Protein AF-A0A2G2X9V8-F1 (afdb_monomer)

Organism: Capsicum baccatum (NCBI:txid33114)

Radius of gyration: 26.03 Å; Cα contacts (8 Å, |Δi|>4): 36; chains: 1; bounding box: 49×31×92 Å

Sequence (101 aa):
MSTDHSSASYIHLVQHLIEKCLIFQMTKEECMEALSKHANIKPIITSTVWRELEKENKEFFESYKESQNKDRMTEEETSAMIQKMILSSSDEPGSSKESDK

Mean predicted aligned error: 12.55 Å

Structure (mmCIF, N/CA/C/O backbone):
data_AF-A0A2G2X9V8-F1
#
_entry.id   AF-A0A2G2X9V8-F1
#
loop_
_atom_site.group_PDB
_atom_site.id
_atom_site.type_symbol
_atom_site.label_atom_id
_atom_site.label_alt_id
_atom_site.label_comp_id
_atom_site.label_asym_id
_atom_site.label_entity_id
_atom_site.label_seq_id
_atom_site.pdbx_PDB_ins_code
_atom_site.Cartn_x
_atom_site.Cartn_y
_atom_site.Cartn_z
_atom_site.occupancy
_atom_site.B_iso_or_equiv
_atom_site.auth_seq_id
_atom_site.auth_comp_id
_atom_site.auth_asym_id
_atom_site.auth_atom_id
_atom_site.pdbx_PDB_model_num
ATOM 1 N N . MET A 1 1 ? 17.706 -20.927 -20.030 1.00 39.19 1 MET A N 1
ATOM 2 C CA . MET A 1 1 ? 16.417 -20.231 -20.196 1.00 39.19 1 MET A CA 1
ATOM 3 C C . MET A 1 1 ? 16.584 -18.868 -19.567 1.00 39.19 1 MET A C 1
ATOM 5 O O . MET A 1 1 ? 16.749 -18.798 -18.357 1.00 39.19 1 MET A O 1
ATOM 9 N N . SER A 1 2 ? 16.701 -17.826 -20.385 1.00 48.41 2 SER A N 1
ATOM 10 C CA . SER A 1 2 ? 16.848 -16.459 -19.894 1.00 48.41 2 SER A CA 1
ATOM 11 C C . SER A 1 2 ? 15.500 -16.034 -19.334 1.00 48.41 2 SER A C 1
ATOM 13 O O . SER A 1 2 ? 14.539 -15.884 -20.081 1.00 48.41 2 SER A O 1
ATOM 15 N N . THR A 1 3 ? 15.393 -15.937 -18.013 1.00 56.44 3 THR A N 1
ATOM 16 C CA . THR A 1 3 ? 14.278 -15.246 -17.374 1.00 56.44 3 THR A CA 1
ATOM 17 C C . THR A 1 3 ? 14.415 -13.776 -17.737 1.00 56.44 3 THR A C 1
ATOM 19 O O . THR A 1 3 ? 15.149 -13.042 -17.075 1.00 56.44 3 THR A O 1
ATOM 22 N N . ASP A 1 4 ? 13.771 -13.366 -18.828 1.00 56.38 4 ASP A N 1
ATOM 23 C CA . ASP A 1 4 ? 13.500 -11.963 -19.100 1.00 56.38 4 ASP A CA 1
ATOM 24 C C . ASP A 1 4 ? 12.741 -11.422 -17.890 1.00 56.38 4 ASP A C 1
ATOM 26 O O . ASP A 1 4 ? 11.547 -11.667 -17.707 1.00 56.38 4 ASP A O 1
ATOM 30 N N . HIS A 1 5 ? 13.464 -10.731 -17.012 1.00 60.41 5 HIS A N 1
ATOM 31 C CA . HIS A 1 5 ? 12.891 -9.976 -15.910 1.00 60.41 5 HIS A CA 1
ATOM 32 C C . HIS A 1 5 ? 12.233 -8.731 -16.514 1.00 60.41 5 HIS A C 1
ATOM 34 O O . HIS A 1 5 ? 12.719 -7.609 -16.391 1.00 60.41 5 HIS A O 1
ATOM 40 N N . SER A 1 6 ? 11.141 -8.952 -17.248 1.00 81.00 6 SER A N 1
ATOM 41 C CA . SER A 1 6 ? 10.335 -7.881 -17.808 1.00 81.00 6 SER A CA 1
ATOM 42 C C . SER A 1 6 ? 9.803 -7.017 -16.669 1.00 81.00 6 SER A C 1
ATOM 44 O O . SER A 1 6 ? 9.497 -7.505 -15.574 1.00 81.00 6 SER A O 1
ATOM 46 N N . SER A 1 7 ? 9.662 -5.722 -16.933 1.00 84.00 7 SER A N 1
ATOM 47 C CA . SER A 1 7 ? 9.047 -4.771 -16.007 1.00 84.00 7 SER A CA 1
ATOM 48 C C . SER A 1 7 ? 7.677 -5.255 -15.521 1.00 84.00 7 SER A C 1
ATOM 50 O O . SER A 1 7 ? 7.359 -5.090 -14.345 1.00 84.00 7 SER A O 1
ATOM 52 N N . ALA A 1 8 ? 6.913 -5.943 -16.375 1.00 88.44 8 ALA A N 1
ATOM 53 C CA . ALA A 1 8 ? 5.632 -6.550 -16.017 1.00 88.44 8 ALA A CA 1
ATOM 54 C C . ALA A 1 8 ? 5.761 -7.620 -14.915 1.00 88.44 8 ALA A C 1
ATOM 56 O O . ALA A 1 8 ? 4.996 -7.612 -13.954 1.00 88.44 8 ALA A O 1
ATOM 57 N N . SER A 1 9 ? 6.762 -8.503 -15.001 1.00 92.00 9 SER A N 1
ATOM 58 C CA . SER A 1 9 ? 6.995 -9.547 -13.993 1.00 92.00 9 SER A CA 1
ATOM 59 C C . SER A 1 9 ? 7.353 -8.955 -12.631 1.00 92.00 9 SER A C 1
ATOM 61 O O . SER A 1 9 ? 6.898 -9.451 -11.602 1.00 92.00 9 SER A O 1
ATOM 63 N N . TYR A 1 10 ? 8.139 -7.873 -12.615 1.00 93.69 10 TYR A N 1
ATOM 64 C CA . TYR A 1 10 ? 8.468 -7.167 -11.378 1.00 93.69 10 TYR A CA 1
ATOM 65 C C . TYR A 1 10 ? 7.239 -6.482 -10.767 1.00 93.69 10 TYR A C 1
ATOM 67 O O . TYR A 1 10 ? 7.020 -6.588 -9.563 1.00 93.69 10 TYR A O 1
ATOM 75 N N . ILE A 1 11 ? 6.397 -5.840 -11.583 1.00 93.88 11 ILE A N 1
ATOM 76 C CA . ILE A 1 11 ? 5.159 -5.208 -11.105 1.00 93.88 11 ILE A CA 1
ATOM 77 C C . ILE A 1 11 ? 4.205 -6.253 -10.512 1.00 93.88 11 ILE A C 1
ATOM 79 O O . ILE A 1 11 ? 3.703 -6.040 -9.411 1.00 93.88 11 ILE A O 1
ATOM 83 N N . HIS A 1 12 ? 4.018 -7.403 -11.169 1.00 94.69 12 HIS A N 1
ATOM 84 C CA . HIS A 1 12 ? 3.190 -8.490 -10.630 1.00 94.69 12 HIS A CA 1
ATOM 85 C C . HIS A 1 12 ? 3.735 -9.050 -9.311 1.00 94.69 12 HIS A C 1
ATOM 87 O O . HIS A 1 12 ? 2.958 -9.355 -8.409 1.00 94.69 12 HIS A O 1
ATOM 93 N N . LEU A 1 13 ? 5.061 -9.153 -9.159 1.00 95.25 13 LEU A N 1
ATOM 94 C CA . LEU A 1 13 ? 5.666 -9.549 -7.886 1.00 95.25 13 LEU A CA 1
ATOM 95 C C . LEU A 1 13 ? 5.338 -8.540 -6.778 1.00 95.25 13 LEU A C 1
ATOM 97 O O . LEU A 1 13 ? 4.939 -8.941 -5.688 1.00 95.25 13 LEU A O 1
ATOM 101 N N . VAL A 1 14 ? 5.489 -7.241 -7.050 1.00 96.06 14 VAL A N 1
ATOM 102 C CA . VAL A 1 14 ? 5.171 -6.186 -6.076 1.00 96.06 14 VAL A CA 1
ATOM 103 C C . VAL A 1 14 ? 3.684 -6.214 -5.718 1.00 96.06 14 VAL A C 1
ATOM 105 O O . VAL A 1 14 ? 3.354 -6.151 -4.537 1.00 96.06 14 VAL A O 1
ATOM 108 N N . GLN A 1 15 ? 2.798 -6.368 -6.706 1.00 97.00 15 GLN A N 1
ATOM 109 C CA . GLN A 1 15 ? 1.358 -6.505 -6.485 1.00 97.00 15 GLN A CA 1
ATOM 110 C C . GLN A 1 15 ? 1.037 -7.700 -5.578 1.00 97.00 15 GLN A C 1
ATOM 112 O O . GLN A 1 15 ? 0.359 -7.527 -4.571 1.00 97.00 15 GLN A O 1
ATOM 117 N N . HIS A 1 16 ? 1.578 -8.884 -5.871 1.00 96.94 16 HIS A N 1
ATOM 118 C CA . HIS A 1 16 ? 1.367 -10.087 -5.054 1.00 96.94 16 HIS A CA 1
ATOM 119 C C . HIS A 1 16 ? 1.820 -9.900 -3.603 1.00 96.94 16 HIS A C 1
ATOM 121 O O . HIS A 1 16 ? 1.199 -10.387 -2.659 1.00 96.94 16 HIS A O 1
ATOM 127 N N . LEU A 1 17 ? 2.927 -9.189 -3.398 1.00 97.25 17 LEU A N 1
ATOM 128 C CA . LEU A 1 17 ? 3.406 -8.894 -2.055 1.00 97.25 17 LEU A CA 1
ATOM 129 C C . LEU A 1 17 ? 2.512 -7.874 -1.329 1.00 97.25 17 LEU A C 1
ATOM 131 O O . LEU A 1 17 ? 2.279 -8.030 -0.132 1.00 97.25 17 LEU A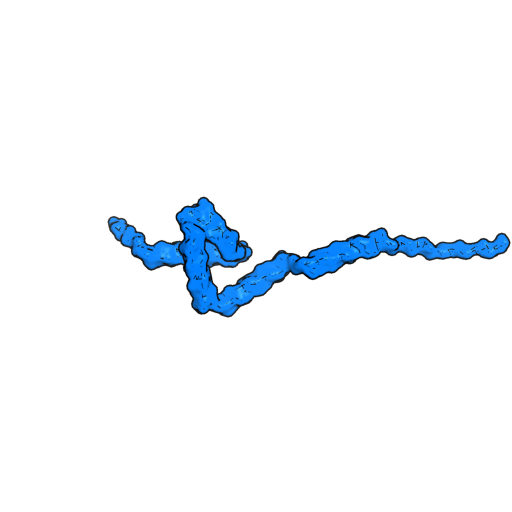 O 1
ATOM 135 N N . ILE A 1 18 ? 1.967 -6.886 -2.044 1.00 97.19 18 ILE A N 1
ATOM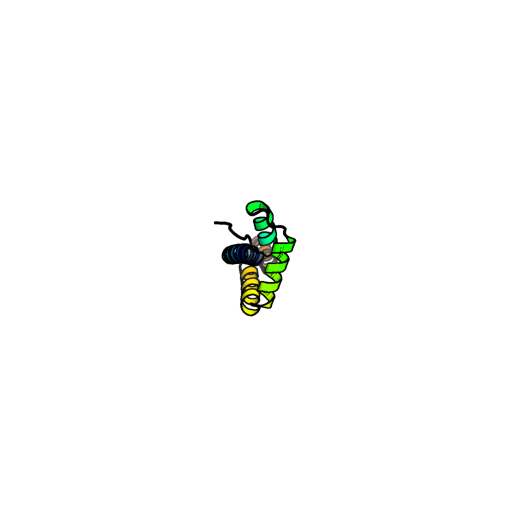 136 C CA . ILE A 1 18 ? 0.963 -5.956 -1.510 1.00 97.19 18 ILE A CA 1
ATOM 137 C C . ILE A 1 18 ? -0.315 -6.706 -1.111 1.00 97.19 18 ILE A C 1
ATOM 139 O O . ILE A 1 18 ? -0.818 -6.498 -0.011 1.00 97.19 18 ILE A O 1
ATOM 143 N N . GLU A 1 19 ? -0.807 -7.621 -1.946 1.00 96.44 19 GLU A N 1
ATOM 144 C CA . GLU A 1 19 ? -1.978 -8.458 -1.643 1.00 96.44 19 GLU A CA 1
ATOM 145 C C . GLU A 1 19 ? -1.773 -9.277 -0.364 1.00 96.44 19 GLU A C 1
ATOM 147 O O . GLU A 1 19 ? -2.661 -9.350 0.486 1.00 96.44 19 GLU A O 1
ATOM 152 N N . LYS A 1 20 ? -0.570 -9.824 -0.155 1.00 96.25 20 LYS A N 1
ATOM 153 C CA . LYS A 1 20 ? -0.225 -10.476 1.115 1.00 96.25 20 LYS A CA 1
ATOM 154 C C . LYS A 1 20 ? -0.262 -9.510 2.297 1.00 96.25 20 LYS A C 1
ATOM 156 O O . LYS A 1 20 ? -0.800 -9.875 3.336 1.00 96.25 20 LYS A O 1
ATOM 161 N N . CYS A 1 21 ? 0.279 -8.299 2.159 1.00 95.50 21 CYS A N 1
ATOM 162 C CA . CYS A 1 21 ? 0.206 -7.282 3.213 1.00 95.50 21 CYS A CA 1
ATOM 163 C C . CYS A 1 21 ? -1.244 -6.911 3.562 1.00 95.50 21 CYS A C 1
ATOM 165 O O . CYS A 1 21 ? -1.558 -6.759 4.740 1.00 95.50 21 CYS A O 1
ATOM 167 N N . LEU A 1 22 ? -2.130 -6.836 2.565 1.00 94.12 22 LEU A N 1
ATOM 168 C CA . LEU A 1 22 ? -3.561 -6.593 2.770 1.00 94.12 22 LEU A CA 1
ATOM 169 C C . LEU A 1 22 ? -4.229 -7.727 3.560 1.00 94.12 22 LEU A C 1
ATOM 171 O O . LEU A 1 22 ? -5.005 -7.472 4.472 1.00 94.12 22 LEU A O 1
ATOM 175 N N . ILE A 1 23 ? -3.885 -8.988 3.281 1.00 93.56 23 ILE A N 1
ATOM 176 C CA . ILE A 1 23 ? -4.392 -10.135 4.058 1.00 93.56 23 ILE A CA 1
ATOM 177 C C . ILE A 1 23 ? -3.966 -10.046 5.531 1.00 93.56 23 ILE A C 1
ATOM 179 O O . ILE A 1 23 ? -4.738 -10.402 6.419 1.00 93.56 23 ILE A O 1
ATOM 183 N N . PHE A 1 24 ? -2.759 -9.547 5.802 1.00 92.69 24 PHE A N 1
ATOM 184 C CA . PHE A 1 24 ? -2.263 -9.326 7.163 1.00 92.69 24 PHE A CA 1
ATOM 185 C C . PHE A 1 24 ? -2.818 -8.064 7.834 1.00 92.69 24 PHE A C 1
ATOM 187 O O . PHE A 1 24 ? -2.339 -7.712 8.909 1.00 92.69 24 PHE A O 1
ATOM 194 N N . GLN A 1 25 ? -3.805 -7.392 7.232 1.00 91.25 25 GLN A N 1
ATOM 195 C CA . GLN A 1 25 ? -4.387 -6.159 7.760 1.00 91.25 25 GLN A CA 1
ATOM 196 C C . GLN A 1 25 ? -3.325 -5.080 8.023 1.00 91.25 25 GLN A C 1
ATOM 198 O O . GLN A 1 25 ? -3.407 -4.345 9.003 1.00 91.25 25 GLN A O 1
ATOM 203 N N . MET A 1 26 ? -2.307 -4.982 7.160 1.00 92.88 26 MET A N 1
ATOM 204 C CA . MET A 1 26 ? -1.286 -3.938 7.254 1.00 92.88 26 MET A CA 1
ATOM 205 C C . MET A 1 26 ? -1.773 -2.626 6.638 1.00 92.88 26 MET A C 1
ATOM 207 O O . MET A 1 26 ? -2.393 -2.601 5.569 1.00 92.88 26 MET A O 1
ATOM 211 N N . THR A 1 27 ? -1.444 -1.515 7.288 1.00 92.94 27 THR A N 1
ATOM 212 C CA . THR A 1 27 ? -1.571 -0.177 6.701 1.00 92.94 27 THR A CA 1
ATOM 213 C C . THR A 1 27 ? -0.629 -0.013 5.504 1.00 92.94 27 THR A C 1
ATOM 215 O O . THR A 1 27 ? 0.310 -0.790 5.291 1.00 92.94 27 THR A O 1
ATOM 218 N N . LYS A 1 28 ? -0.852 1.033 4.704 1.00 94.38 28 LYS A N 1
ATOM 219 C CA . LYS A 1 28 ? 0.017 1.356 3.566 1.00 94.38 28 LYS A CA 1
ATOM 220 C C . LYS A 1 28 ? 1.461 1.600 4.018 1.00 94.38 28 LYS A C 1
ATOM 222 O O . LYS A 1 28 ? 2.398 1.145 3.364 1.00 94.38 28 LYS A O 1
ATOM 227 N N . GLU A 1 29 ? 1.642 2.306 5.128 1.00 94.94 29 GLU A N 1
ATOM 228 C CA . GLU A 1 29 ? 2.938 2.628 5.720 1.00 94.94 29 GLU A CA 1
ATOM 229 C C . GLU A 1 29 ? 3.681 1.364 6.163 1.00 94.94 29 GLU A C 1
ATOM 231 O O . GLU A 1 29 ? 4.832 1.164 5.769 1.00 94.94 29 GLU A O 1
ATOM 236 N N . GLU A 1 30 ? 3.001 0.469 6.883 1.00 95.44 30 GLU A N 1
ATOM 237 C CA . GLU A 1 30 ? 3.561 -0.820 7.307 1.00 95.44 30 GLU A CA 1
ATOM 238 C C . GLU A 1 30 ? 3.911 -1.706 6.107 1.00 95.44 30 GLU A C 1
ATOM 240 O O . GLU A 1 30 ? 4.981 -2.314 6.077 1.00 95.44 30 GLU A O 1
ATOM 245 N N . CYS A 1 31 ? 3.061 -1.734 5.075 1.00 96.75 31 CYS A N 1
ATOM 246 C CA . CYS A 1 31 ? 3.336 -2.448 3.831 1.00 96.75 31 CYS A CA 1
ATOM 247 C C . CYS A 1 31 ? 4.604 -1.912 3.139 1.00 96.75 31 CYS A C 1
ATOM 249 O O . CYS A 1 31 ? 5.476 -2.690 2.739 1.00 96.75 31 CYS A O 1
ATOM 251 N N . MET A 1 32 ? 4.757 -0.587 3.031 1.00 97.06 32 MET A N 1
ATOM 252 C CA . MET A 1 32 ? 5.957 0.035 2.457 1.00 97.06 32 MET A CA 1
ATOM 253 C C . MET A 1 32 ? 7.218 -0.307 3.254 1.00 97.06 32 MET A C 1
ATOM 255 O O . MET A 1 32 ? 8.251 -0.627 2.661 1.00 97.06 32 MET A O 1
ATOM 259 N N . GLU A 1 33 ? 7.145 -0.253 4.582 1.00 96.62 33 GLU A N 1
ATOM 260 C CA . GLU A 1 33 ? 8.276 -0.562 5.449 1.00 96.62 33 GLU A CA 1
ATOM 261 C C . GLU A 1 33 ? 8.656 -2.047 5.385 1.00 96.62 33 GLU A C 1
ATOM 263 O O . GLU A 1 33 ? 9.835 -2.371 5.214 1.00 96.62 33 GLU A O 1
ATOM 268 N N . ALA A 1 34 ? 7.674 -2.949 5.438 1.00 96.00 34 ALA A N 1
ATOM 269 C CA . ALA A 1 34 ? 7.888 -4.389 5.354 1.00 96.00 34 ALA A CA 1
ATOM 270 C C . ALA A 1 34 ? 8.519 -4.788 4.013 1.00 96.00 34 ALA A C 1
ATOM 272 O O . ALA A 1 34 ? 9.503 -5.529 3.981 1.00 96.00 34 ALA A O 1
ATOM 273 N N . LEU A 1 35 ? 8.013 -4.259 2.898 1.00 96.50 35 LEU A N 1
ATOM 274 C CA . LEU A 1 35 ? 8.551 -4.569 1.571 1.00 96.50 35 LEU A CA 1
ATOM 275 C C . LEU A 1 35 ? 9.941 -3.974 1.347 1.00 96.50 35 LEU A C 1
ATOM 277 O O . LEU A 1 35 ? 10.784 -4.605 0.707 1.00 96.50 35 LEU A O 1
ATOM 281 N N . SER A 1 36 ? 10.211 -2.806 1.923 1.00 97.12 36 SER A N 1
ATOM 282 C CA . SER A 1 36 ? 11.548 -2.216 1.920 1.00 97.12 36 SER A CA 1
ATOM 283 C C . SER A 1 36 ? 12.541 -3.074 2.706 1.00 97.12 36 SER A C 1
ATOM 285 O O . SER A 1 36 ? 13.589 -3.440 2.180 1.00 97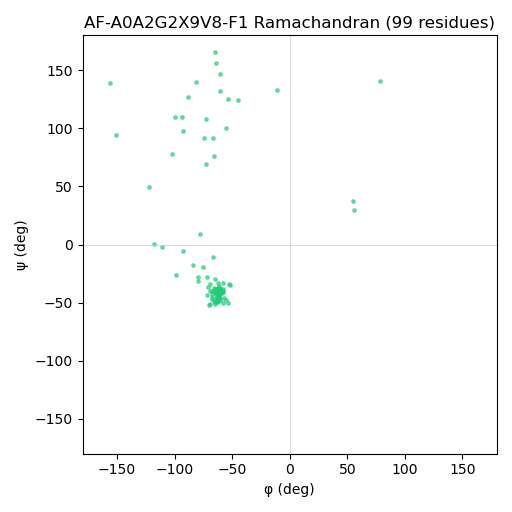.12 36 SER A O 1
ATOM 287 N N . LYS A 1 37 ? 12.195 -3.472 3.937 1.00 96.50 37 LYS A N 1
ATOM 288 C CA . LYS A 1 37 ? 13.091 -4.233 4.822 1.00 96.50 37 LYS A CA 1
ATOM 289 C C . LYS A 1 37 ? 13.292 -5.684 4.388 1.00 96.50 37 LYS A C 1
ATOM 291 O O . LYS A 1 37 ? 14.410 -6.184 4.446 1.00 96.50 37 LYS A O 1
ATOM 296 N N . HIS A 1 38 ? 12.223 -6.370 3.989 1.00 94.88 38 HIS A N 1
ATOM 297 C CA . HIS A 1 38 ? 12.243 -7.821 3.775 1.00 94.88 38 HIS A CA 1
ATOM 298 C C . HIS A 1 38 ? 12.400 -8.222 2.307 1.00 94.88 38 HIS A C 1
ATOM 300 O O . HIS A 1 38 ? 12.911 -9.305 2.031 1.00 94.88 38 HIS A O 1
ATOM 306 N N . ALA A 1 39 ? 11.982 -7.368 1.370 1.00 93.06 39 ALA A N 1
ATOM 307 C CA . ALA A 1 39 ? 12.044 -7.647 -0.066 1.00 93.06 39 ALA A CA 1
ATOM 308 C C . ALA A 1 39 ? 12.949 -6.671 -0.840 1.00 93.06 39 ALA A C 1
ATOM 310 O O . ALA A 1 39 ? 13.090 -6.809 -2.054 1.00 93.06 39 ALA A O 1
ATOM 311 N N . ASN A 1 40 ? 13.580 -5.704 -0.157 1.00 94.88 40 ASN A N 1
ATOM 312 C CA . ASN A 1 40 ? 14.446 -4.684 -0.756 1.00 94.88 40 ASN A CA 1
ATOM 313 C C . ASN A 1 40 ? 13.752 -3.874 -1.876 1.00 94.88 40 ASN A C 1
ATOM 315 O O . ASN A 1 40 ? 14.387 -3.418 -2.831 1.00 94.88 40 ASN A O 1
ATOM 319 N N . ILE A 1 41 ? 12.428 -3.704 -1.777 1.00 95.31 41 ILE A N 1
ATOM 320 C CA . ILE A 1 41 ? 11.627 -2.928 -2.729 1.00 95.31 41 ILE A CA 1
ATOM 321 C C . ILE A 1 41 ? 11.612 -1.470 -2.277 1.00 95.31 41 ILE A C 1
ATOM 323 O O . ILE A 1 41 ? 11.242 -1.155 -1.149 1.00 95.31 41 ILE A O 1
ATOM 327 N N . LYS A 1 42 ? 11.969 -0.546 -3.175 1.00 95.62 42 LYS A N 1
ATOM 328 C CA . LYS A 1 42 ? 11.941 0.886 -2.853 1.00 95.62 42 LYS A CA 1
ATOM 329 C C . LYS A 1 42 ? 10.512 1.324 -2.479 1.00 95.62 42 LYS A C 1
ATOM 331 O O . LYS A 1 42 ? 9.609 1.095 -3.287 1.00 95.62 42 LYS A O 1
ATOM 336 N N . PRO A 1 43 ? 10.306 2.059 -1.367 1.00 95.69 43 PRO A N 1
ATOM 337 C CA . PRO A 1 43 ? 8.976 2.498 -0.929 1.00 95.69 43 PRO A CA 1
ATOM 338 C C . PRO A 1 43 ? 8.166 3.235 -2.003 1.00 95.69 43 PRO A C 1
ATOM 340 O O . PRO A 1 43 ? 6.953 3.075 -2.087 1.00 95.69 43 PRO A O 1
ATOM 343 N N . ILE A 1 44 ? 8.832 3.999 -2.879 1.00 96.38 44 ILE A N 1
ATOM 344 C CA . ILE A 1 44 ? 8.178 4.710 -3.988 1.00 96.38 44 ILE A CA 1
ATOM 345 C C . ILE A 1 44 ? 7.507 3.765 -4.997 1.00 96.38 44 ILE A C 1
ATOM 347 O O . ILE A 1 44 ? 6.461 4.104 -5.552 1.00 96.38 44 ILE A O 1
ATOM 351 N N . ILE A 1 45 ? 8.077 2.576 -5.214 1.00 95.62 45 ILE A N 1
ATOM 352 C CA . ILE A 1 45 ? 7.510 1.558 -6.102 1.00 95.62 45 ILE A CA 1
ATOM 353 C C . ILE A 1 45 ? 6.254 0.985 -5.456 1.00 95.62 45 ILE A C 1
ATOM 355 O O . ILE A 1 45 ? 5.192 1.033 -6.071 1.00 95.62 45 ILE A O 1
ATOM 359 N N . THR A 1 46 ? 6.351 0.539 -4.200 1.00 96.88 46 THR A N 1
ATOM 360 C CA . THR A 1 46 ? 5.202 0.042 -3.432 1.00 96.88 46 THR A CA 1
ATOM 361 C C . THR A 1 46 ? 4.080 1.076 -3.378 1.00 96.88 46 THR A C 1
ATOM 363 O O . THR A 1 46 ? 2.943 0.757 -3.696 1.00 96.88 46 THR A O 1
ATOM 366 N N . SER A 1 47 ? 4.396 2.335 -3.059 1.00 97.44 47 SER A N 1
ATOM 367 C CA . SER A 1 47 ? 3.416 3.426 -2.990 1.00 97.44 47 SER A CA 1
ATOM 368 C C . SER A 1 47 ? 2.718 3.678 -4.327 1.00 97.44 47 SER A C 1
ATOM 370 O O . SER A 1 47 ? 1.519 3.959 -4.359 1.00 97.44 47 SER A O 1
ATOM 372 N N . THR A 1 48 ? 3.457 3.560 -5.433 1.00 97.50 48 THR A N 1
ATOM 373 C CA . THR A 1 48 ? 2.909 3.725 -6.783 1.00 97.50 48 THR A CA 1
ATOM 374 C C . THR A 1 48 ? 1.966 2.583 -7.133 1.00 97.50 48 THR A C 1
ATOM 376 O O . THR A 1 48 ? 0.826 2.851 -7.492 1.00 97.50 48 THR A O 1
ATOM 379 N N . VAL A 1 49 ? 2.398 1.329 -6.968 1.00 96.62 49 VAL A N 1
ATOM 380 C CA . VAL A 1 49 ? 1.562 0.156 -7.272 1.00 96.62 49 VAL A CA 1
ATOM 381 C C . VAL A 1 49 ? 0.325 0.120 -6.372 1.00 96.62 49 VAL A C 1
ATOM 383 O O . VAL A 1 49 ? -0.778 -0.069 -6.869 1.00 96.62 49 VAL A O 1
ATOM 386 N N . TRP A 1 50 ? 0.479 0.398 -5.075 1.00 97.06 50 TRP A N 1
ATOM 387 C CA . TRP A 1 50 ? -0.635 0.492 -4.129 1.00 97.06 50 TRP A CA 1
ATOM 388 C C . TRP A 1 50 ? -1.677 1.525 -4.564 1.00 97.06 50 TRP A C 1
ATOM 390 O O . TRP A 1 50 ? -2.869 1.242 -4.548 1.00 97.06 50 TRP A O 1
ATOM 400 N N . ARG A 1 51 ? -1.245 2.724 -4.976 1.00 96.69 51 ARG A N 1
ATOM 401 C CA . ARG A 1 51 ? -2.162 3.783 -5.423 1.00 96.69 51 ARG A CA 1
ATOM 402 C C . ARG A 1 51 ? -2.938 3.378 -6.677 1.00 96.69 51 ARG A C 1
ATOM 404 O O . ARG A 1 51 ? -4.121 3.691 -6.776 1.00 96.69 51 ARG A O 1
ATOM 411 N N . GLU A 1 52 ? -2.292 2.707 -7.629 1.00 97.00 52 GLU A N 1
ATOM 412 C CA . GLU A 1 52 ? -3.002 2.204 -8.810 1.00 97.00 52 GLU A CA 1
ATOM 413 C C . GLU A 1 52 ? -3.993 1.093 -8.423 1.00 97.00 52 GLU A C 1
ATOM 415 O O . GLU A 1 52 ? -5.133 1.121 -8.876 1.00 97.00 52 GLU A O 1
ATOM 420 N N . LEU A 1 53 ? -3.631 0.188 -7.504 1.00 96.50 53 LEU A N 1
ATOM 421 C CA . LEU A 1 53 ? -4.558 -0.826 -6.980 1.00 96.50 53 LEU A CA 1
ATOM 422 C C . LEU A 1 53 ? -5.774 -0.204 -6.279 1.00 96.50 53 LEU A C 1
ATOM 424 O O . LEU A 1 53 ? -6.895 -0.650 -6.521 1.00 96.50 53 LEU A O 1
ATOM 428 N N . GLU A 1 54 ? -5.572 0.836 -5.463 1.00 95.94 54 GLU A N 1
ATOM 429 C CA . GLU A 1 54 ? -6.653 1.599 -4.820 1.00 95.94 54 GLU A CA 1
ATOM 430 C C . GLU A 1 54 ? -7.600 2.232 -5.840 1.00 95.94 54 GLU A C 1
ATOM 432 O O . GLU A 1 54 ? -8.814 2.250 -5.645 1.00 95.94 54 GLU A O 1
ATOM 437 N N . LYS A 1 55 ? -7.049 2.761 -6.935 1.00 96.25 55 LYS A N 1
ATOM 438 C CA . LYS A 1 55 ? -7.827 3.422 -7.981 1.00 96.25 55 LYS A CA 1
ATOM 439 C C . LYS A 1 55 ? -8.686 2.436 -8.773 1.00 96.25 55 LYS A C 1
ATOM 441 O O . LYS A 1 55 ? -9.823 2.781 -9.097 1.00 96.25 55 LYS A O 1
ATOM 446 N N . GLU A 1 56 ? -8.153 1.254 -9.073 1.00 96.31 56 GLU A N 1
ATOM 447 C CA . GLU A 1 56 ? -8.853 0.208 -9.829 1.00 96.31 56 GLU A CA 1
ATOM 448 C C . GLU A 1 56 ? -9.844 -0.584 -8.954 1.00 96.31 56 GLU A C 1
ATOM 450 O O . GLU A 1 56 ? -10.865 -1.044 -9.453 1.00 96.31 56 GLU A O 1
ATOM 455 N N . ASN A 1 57 ? -9.597 -0.699 -7.641 1.00 95.69 57 ASN A N 1
ATOM 456 C CA . ASN A 1 57 ? -10.389 -1.521 -6.713 1.00 95.69 57 ASN A CA 1
ATOM 457 C C . ASN A 1 57 ? -10.972 -0.701 -5.548 1.00 95.69 57 ASN A C 1
ATOM 459 O O . ASN A 1 57 ? -10.832 -1.068 -4.380 1.00 95.69 57 ASN A O 1
ATOM 463 N N . LYS A 1 58 ? -11.612 0.432 -5.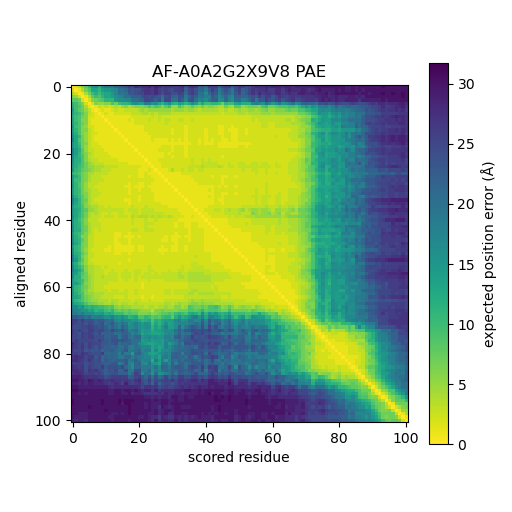851 1.00 95.25 58 LYS A N 1
ATOM 464 C CA . LYS A 1 58 ? -12.053 1.414 -4.840 1.00 95.25 58 LYS A CA 1
ATOM 465 C C . LYS A 1 58 ? -12.909 0.815 -3.727 1.00 95.25 58 LYS A C 1
ATOM 467 O O . LYS A 1 58 ? -12.588 1.007 -2.560 1.00 95.25 58 LYS A O 1
ATOM 472 N N . GLU A 1 59 ? -13.942 0.055 -4.086 1.00 95.75 59 GLU A N 1
ATOM 473 C CA . GLU A 1 59 ? -14.889 -0.526 -3.123 1.00 95.75 59 GLU A CA 1
ATOM 474 C C . GLU A 1 59 ? -14.188 -1.446 -2.111 1.00 95.75 59 GLU A C 1
ATOM 476 O O . GLU A 1 59 ? -14.470 -1.397 -0.913 1.00 95.75 59 GLU A O 1
ATOM 481 N N . PHE A 1 60 ? -13.208 -2.235 -2.571 1.00 95.12 60 PHE A N 1
ATOM 482 C CA . PHE A 1 60 ? -12.400 -3.081 -1.693 1.00 95.12 60 PHE A CA 1
ATOM 483 C C . PHE A 1 60 ? -11.584 -2.239 -0.708 1.00 95.12 60 PHE A C 1
ATOM 485 O O . PHE A 1 60 ? -11.606 -2.503 0.492 1.00 95.12 60 PHE A O 1
ATOM 492 N N . PHE A 1 61 ? -10.879 -1.214 -1.192 1.00 94.94 61 PHE A N 1
ATOM 493 C CA . PHE A 1 61 ? -10.015 -0.397 -0.337 1.00 94.94 61 PHE A CA 1
ATOM 494 C C . PHE A 1 61 ? -10.790 0.520 0.616 1.00 94.94 61 PHE A C 1
ATOM 496 O O . PHE A 1 61 ? -10.279 0.836 1.690 1.00 94.94 61 PHE A O 1
ATOM 503 N N . GLU A 1 62 ? -12.005 0.937 0.264 1.00 93.38 62 GLU A N 1
ATOM 504 C CA . GLU A 1 62 ? -12.911 1.643 1.177 1.00 93.38 62 GLU A CA 1
ATOM 505 C C . GLU A 1 62 ? -13.339 0.732 2.333 1.00 93.38 62 GLU A C 1
ATOM 507 O O . GLU A 1 62 ? -13.135 1.086 3.496 1.00 93.38 62 GLU A O 1
ATOM 512 N N . SER A 1 63 ? -13.820 -0.478 2.024 1.00 93.56 63 SER A N 1
ATOM 513 C CA . SER A 1 63 ? -14.189 -1.465 3.046 1.00 93.56 63 SER A CA 1
ATOM 514 C C . SER A 1 63 ? -12.990 -1.890 3.902 1.00 93.56 63 SER A C 1
ATOM 516 O O . SER A 1 63 ? -13.099 -2.006 5.124 1.00 93.56 63 SER A O 1
ATOM 518 N N . TYR A 1 64 ? -11.817 -2.050 3.285 1.00 91.31 64 TYR A N 1
ATOM 519 C CA . TYR A 1 64 ? -10.578 -2.367 3.987 1.00 91.31 64 TYR A CA 1
ATOM 520 C C . TYR A 1 64 ? -10.212 -1.281 5.010 1.00 91.31 64 TYR A C 1
ATOM 522 O O . TYR A 1 64 ? -9.974 -1.588 6.179 1.00 91.31 64 TYR A O 1
ATOM 530 N N . LYS A 1 65 ? -10.249 -0.000 4.616 1.00 89.62 65 LYS A N 1
ATOM 531 C CA . LYS A 1 65 ? -9.984 1.133 5.522 1.00 89.62 65 LYS A CA 1
ATOM 532 C C . LYS A 1 65 ? -10.997 1.211 6.661 1.00 89.62 65 LYS A C 1
ATOM 534 O O . LYS A 1 65 ? -10.615 1.494 7.793 1.00 89.62 65 LYS A O 1
ATOM 539 N N . GLU A 1 66 ? -12.269 0.931 6.388 1.00 87.62 66 GLU A N 1
ATOM 540 C CA . GLU A 1 66 ? -13.298 0.872 7.428 1.00 87.62 66 GLU A CA 1
ATOM 541 C C . GLU A 1 66 ? -13.025 -0.256 8.435 1.00 87.62 66 GLU A C 1
ATOM 543 O O . GLU A 1 66 ? -13.141 -0.045 9.643 1.00 87.62 66 GLU A O 1
ATOM 548 N N . SER A 1 67 ? -12.593 -1.431 7.965 1.00 83.94 67 SER A N 1
ATOM 549 C CA . SER A 1 67 ? -12.255 -2.555 8.846 1.00 83.94 67 SER A CA 1
ATOM 550 C C . SER A 1 67 ? -11.052 -2.267 9.747 1.00 83.94 67 SER A C 1
ATOM 552 O O . SER A 1 67 ? -11.096 -2.574 10.937 1.00 83.94 67 SER A O 1
ATOM 554 N N . GLN A 1 68 ? -10.029 -1.574 9.239 1.00 78.06 68 GLN A N 1
ATOM 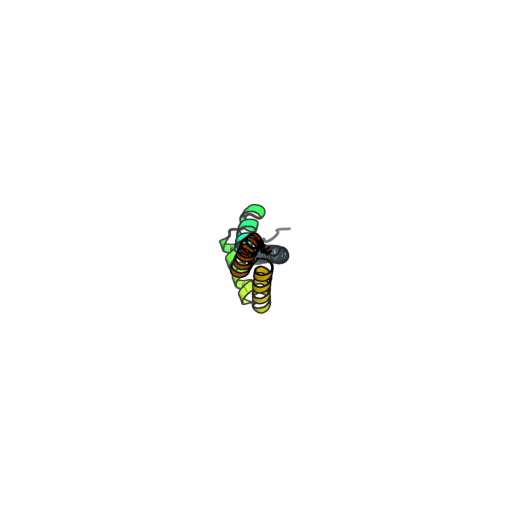555 C CA . GLN A 1 68 ? -8.877 -1.174 10.051 1.00 78.06 68 GLN A CA 1
ATOM 556 C C . GLN A 1 68 ? -9.232 -0.177 11.161 1.00 78.06 68 GLN A C 1
ATOM 558 O O . GLN A 1 68 ? -8.604 -0.178 12.220 1.00 78.06 68 GLN A O 1
ATOM 563 N N . ASN A 1 69 ? -10.249 0.660 10.945 1.00 67.19 69 ASN A N 1
ATOM 564 C CA . ASN A 1 69 ? -10.741 1.580 11.969 1.00 67.19 69 ASN A CA 1
ATOM 565 C C . ASN A 1 69 ? -11.574 0.878 13.050 1.00 67.19 69 ASN A C 1
ATOM 567 O O . ASN A 1 69 ? -11.736 1.436 14.126 1.00 67.19 69 ASN A O 1
ATOM 571 N N . LYS A 1 70 ? -12.095 -0.327 12.787 1.00 62.56 70 LYS A N 1
ATOM 572 C CA . LYS A 1 70 ? -12.876 -1.101 13.765 1.00 62.56 70 LYS A CA 1
ATOM 573 C C . LYS A 1 70 ? -12.014 -1.839 14.787 1.00 62.56 70 LYS A C 1
ATOM 575 O O . LYS A 1 70 ? -12.451 -1.998 15.921 1.00 62.56 70 LYS A O 1
ATOM 580 N N . ASP A 1 71 ? -10.811 -2.267 14.407 1.00 57.94 71 ASP A N 1
ATOM 581 C CA . ASP A 1 71 ? -9.880 -2.937 15.331 1.00 57.94 71 ASP A CA 1
ATOM 582 C C . ASP A 1 71 ? -9.043 -1.951 16.164 1.00 57.94 71 ASP A C 1
ATOM 584 O O . ASP A 1 71 ? -8.491 -2.314 17.205 1.00 57.94 71 ASP A O 1
ATOM 588 N N . ARG A 1 72 ? -8.962 -0.679 15.754 1.00 62.69 72 ARG A N 1
ATOM 589 C CA . ARG A 1 72 ? -8.345 0.384 16.555 1.00 62.69 72 ARG A CA 1
ATOM 590 C C . ARG A 1 72 ? -9.436 1.079 17.364 1.00 62.69 72 ARG A C 1
ATOM 592 O O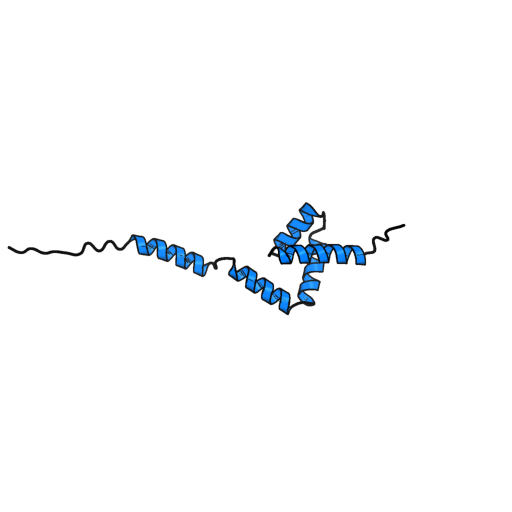 . ARG A 1 72 ? -10.229 1.806 16.779 1.00 62.69 72 ARG A O 1
ATOM 599 N N . MET A 1 73 ? -9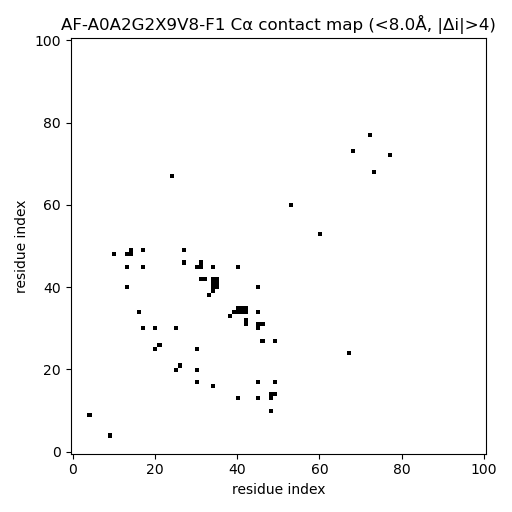.448 0.892 18.691 1.00 61.69 73 MET A N 1
ATOM 600 C CA . MET A 1 73 ? -10.282 1.707 19.590 1.00 61.69 73 MET A CA 1
ATOM 601 C C . MET A 1 73 ? -10.158 3.173 19.185 1.00 61.69 73 MET A C 1
ATOM 603 O O . MET A 1 73 ? -9.049 3.711 19.098 1.00 61.69 73 MET A O 1
ATOM 607 N N . THR A 1 74 ? -11.293 3.805 18.915 1.00 72.25 74 THR A N 1
ATOM 608 C CA . THR A 1 74 ? -11.304 5.227 18.598 1.00 72.25 74 THR A CA 1
ATOM 609 C C . THR A 1 74 ? -10.824 6.026 19.811 1.00 72.25 74 THR A C 1
ATOM 611 O O . THR A 1 74 ? -10.887 5.582 20.965 1.00 72.25 74 THR A O 1
ATOM 614 N N . GLU A 1 75 ? -10.307 7.227 19.568 1.00 73.31 75 GLU A N 1
ATOM 615 C CA . GLU A 1 75 ? -9.879 8.131 20.641 1.00 73.31 75 GLU A CA 1
ATOM 616 C C . GLU A 1 75 ? -11.041 8.453 21.597 1.00 73.31 75 GLU A C 1
ATOM 618 O O . GLU A 1 75 ? -10.849 8.562 22.809 1.00 73.31 75 GLU A O 1
ATOM 623 N N . GLU A 1 76 ? -12.262 8.513 21.060 1.00 75.06 76 GLU A N 1
ATOM 624 C CA . GLU A 1 76 ? -13.504 8.720 21.804 1.00 75.06 76 GLU A CA 1
ATOM 625 C C . GLU A 1 76 ? -13.837 7.524 22.706 1.00 75.06 76 GLU A C 1
ATOM 627 O O . GLU A 1 76 ? -14.104 7.709 23.894 1.00 75.06 76 GLU A O 1
ATOM 632 N N . GLU A 1 77 ? -13.754 6.295 22.186 1.00 78.06 77 GLU A N 1
ATOM 633 C CA . GLU A 1 77 ? -13.964 5.070 22.972 1.00 78.06 77 GLU A CA 1
ATOM 634 C C . GLU A 1 77 ? -12.911 4.914 24.073 1.00 78.06 77 GLU A C 1
ATOM 636 O O . GLU A 1 77 ? -13.242 4.578 25.212 1.00 78.06 77 GLU A O 1
ATOM 641 N N . THR A 1 78 ? -11.652 5.228 23.762 1.00 79.88 78 THR A N 1
ATOM 642 C CA . THR A 1 78 ? -10.546 5.197 24.728 1.00 79.88 78 THR A CA 1
ATOM 643 C C . THR A 1 78 ? -10.776 6.225 25.838 1.00 79.88 78 THR A C 1
ATOM 645 O O . THR A 1 78 ? -10.680 5.905 27.025 1.00 79.88 78 THR A O 1
ATOM 648 N N . SER A 1 79 ? -11.156 7.451 25.466 1.00 85.62 79 SER A N 1
ATOM 649 C CA . SER A 1 79 ? -11.461 8.534 26.406 1.00 85.62 79 SER A CA 1
ATOM 650 C C . SER A 1 79 ? -12.662 8.201 27.295 1.00 85.62 79 SER A C 1
ATOM 652 O O . SER A 1 79 ? -12.608 8.406 28.511 1.00 85.62 79 SER A O 1
ATOM 654 N N . ALA A 1 80 ? -13.726 7.631 26.722 1.00 85.81 80 ALA A N 1
ATOM 655 C CA . ALA A 1 80 ? -14.907 7.198 27.462 1.00 85.81 80 ALA A CA 1
ATOM 656 C C . ALA A 1 80 ? -14.582 6.073 28.459 1.00 85.81 80 ALA A C 1
ATOM 658 O O . ALA A 1 80 ? -15.054 6.089 29.599 1.00 85.81 80 ALA A O 1
ATOM 659 N N . MET A 1 81 ? -13.738 5.115 28.064 1.00 86.44 81 MET A N 1
ATOM 660 C CA . MET A 1 81 ? -13.305 4.019 28.932 1.00 86.44 81 MET A CA 1
ATOM 661 C C . MET A 1 81 ? -12.468 4.526 30.117 1.00 86.44 81 MET A C 1
ATOM 663 O O . MET A 1 81 ? -12.691 4.100 31.253 1.00 86.44 81 MET A O 1
ATOM 667 N N . ILE A 1 82 ? -11.563 5.484 29.876 1.00 90.19 82 ILE A N 1
ATOM 668 C CA . ILE A 1 82 ? -10.760 6.136 30.923 1.00 90.19 82 ILE A CA 1
ATOM 669 C C . ILE A 1 82 ? -11.662 6.890 31.907 1.00 90.19 82 ILE A C 1
ATOM 671 O O . ILE A 1 82 ? -11.548 6.686 33.117 1.00 90.19 82 ILE A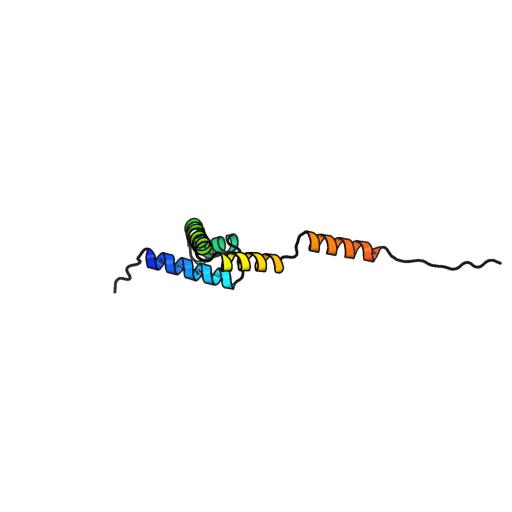 O 1
ATOM 675 N N . GLN A 1 83 ? -12.597 7.712 31.415 1.00 88.00 83 GLN A N 1
ATOM 676 C CA . GLN A 1 83 ? -13.534 8.434 32.285 1.00 88.00 83 GLN A CA 1
ATOM 677 C C . GLN A 1 83 ? -14.362 7.484 33.155 1.00 88.00 83 GLN A C 1
ATOM 679 O O . GLN A 1 83 ? -14.560 7.746 34.342 1.00 88.00 83 GLN A O 1
ATOM 684 N N . LYS A 1 84 ? -14.813 6.356 32.596 1.00 87.19 84 LYS A N 1
ATOM 685 C CA . LYS A 1 84 ? -15.621 5.374 33.325 1.00 87.19 84 LYS A CA 1
ATOM 686 C C . LYS A 1 84 ? -14.856 4.688 34.459 1.00 87.19 84 LYS A C 1
ATOM 688 O O . LYS A 1 84 ? -15.439 4.463 35.520 1.00 87.19 84 LYS A O 1
ATOM 693 N N . MET A 1 85 ? -13.565 4.400 34.274 1.00 86.88 85 MET A N 1
ATOM 694 C CA . MET A 1 85 ? -12.708 3.879 35.350 1.00 86.88 85 MET A CA 1
ATOM 695 C C . MET A 1 85 ? -12.509 4.903 36.477 1.00 86.88 85 MET A C 1
ATOM 697 O O . MET A 1 85 ? -12.568 4.540 37.651 1.00 86.88 85 MET A O 1
ATOM 701 N N . ILE A 1 86 ? -12.337 6.183 36.133 1.00 89.81 86 ILE A N 1
ATOM 702 C CA . ILE A 1 86 ? -12.171 7.266 37.115 1.00 89.81 86 ILE A CA 1
ATOM 703 C C . ILE A 1 86 ? -13.454 7.459 37.938 1.00 89.81 86 ILE A C 1
ATOM 705 O O . ILE A 1 86 ? -13.392 7.477 39.164 1.00 89.81 86 ILE A O 1
ATOM 709 N N . LEU A 1 87 ? -14.619 7.540 37.285 1.00 80.69 87 LEU A N 1
ATOM 710 C CA . LEU A 1 87 ? -15.914 7.756 37.949 1.00 80.69 87 LEU A CA 1
ATOM 711 C C . LEU A 1 87 ? -16.308 6.598 38.875 1.00 80.69 87 LEU A C 1
ATOM 713 O O . LEU A 1 87 ? -16.764 6.831 39.989 1.00 80.69 87 LEU A O 1
ATOM 717 N N . SER A 1 88 ? -16.066 5.351 38.457 1.00 67.75 88 SER A N 1
ATOM 718 C CA . SER A 1 88 ? -16.421 4.162 39.252 1.00 67.75 88 SER A CA 1
ATOM 719 C C . SER A 1 88 ? -15.609 4.026 40.550 1.00 67.75 88 SER A C 1
ATOM 721 O O . SER A 1 88 ? -15.934 3.193 41.387 1.00 67.75 88 SER A O 1
ATOM 723 N N . SER A 1 89 ? -14.553 4.828 40.720 1.00 60.88 89 SER A N 1
ATOM 724 C CA . SER A 1 89 ? -13.686 4.815 41.903 1.00 60.88 89 SER A CA 1
ATOM 725 C C . SER A 1 89 ? -14.120 5.812 42.989 1.00 60.88 89 SER A C 1
ATOM 727 O O . SER A 1 89 ? -13.493 5.859 44.043 1.00 60.88 89 SER A O 1
ATOM 729 N N . SER A 1 90 ? -15.136 6.650 42.740 1.00 60.62 90 SER A N 1
ATOM 730 C CA . SER A 1 90 ? -15.507 7.764 43.632 1.00 60.62 90 SER A CA 1
ATOM 731 C C . SER A 1 90 ? -16.845 7.614 44.363 1.00 60.62 90 SER A C 1
ATOM 733 O O . SER A 1 90 ? -17.141 8.453 45.210 1.00 60.62 90 SER A O 1
ATOM 735 N N . ASP A 1 91 ? -17.611 6.547 44.132 1.00 58.19 91 ASP A N 1
ATOM 736 C CA . ASP A 1 91 ? -18.880 6.314 44.832 1.00 58.19 91 ASP A CA 1
ATOM 737 C C . ASP A 1 91 ? -18.730 5.264 45.946 1.00 58.19 91 ASP A C 1
ATOM 739 O O . ASP A 1 91 ? -19.147 4.117 45.810 1.00 58.19 91 ASP A O 1
ATOM 743 N N . GLU A 1 92 ? -18.171 5.677 47.085 1.00 54.31 92 GLU A N 1
ATOM 744 C CA . GLU A 1 92 ? -18.524 5.084 48.382 1.00 54.31 92 GLU A CA 1
ATOM 745 C C . GLU A 1 92 ? -19.661 5.928 48.993 1.00 54.31 92 GLU A C 1
ATOM 747 O O . GLU A 1 92 ? -19.403 6.981 49.588 1.00 54.31 92 GLU A O 1
ATOM 752 N N . PRO A 1 93 ? -20.938 5.521 48.864 1.00 47.56 93 PRO A N 1
ATOM 753 C CA . PRO A 1 93 ? -22.026 6.131 49.609 1.00 47.56 93 PRO A CA 1
ATOM 754 C C . PRO A 1 93 ? -21.959 5.664 51.067 1.00 47.56 93 PRO A C 1
ATOM 756 O O . PRO A 1 93 ? -22.567 4.667 51.459 1.00 47.56 93 PRO A O 1
ATOM 759 N N . GLY A 1 94 ? -21.258 6.428 51.902 1.00 51.25 94 GLY A N 1
ATOM 760 C CA . GLY A 1 94 ? -21.426 6.382 53.352 1.00 51.25 94 GLY A CA 1
ATOM 761 C C . GLY A 1 94 ? -22.822 6.877 53.743 1.00 51.25 94 GLY A C 1
ATOM 762 O O . GLY A 1 94 ? -22.978 8.014 54.179 1.00 51.25 94 GLY A O 1
ATOM 763 N N . SER A 1 95 ? -23.855 6.050 53.557 1.00 46.03 95 SER A N 1
ATOM 764 C CA . SER A 1 95 ? -25.230 6.366 53.950 1.00 46.03 95 SER A CA 1
ATOM 765 C C . SER A 1 95 ? -25.599 5.711 55.283 1.00 46.03 95 SER A C 1
ATOM 767 O O . SER A 1 95 ? -25.886 4.518 55.345 1.00 46.03 95 SER A O 1
ATOM 769 N N . SER A 1 96 ? -25.737 6.585 56.288 1.00 52.50 96 SER A N 1
ATOM 770 C CA . SER A 1 96 ? -26.722 6.533 57.387 1.00 52.50 96 SER A CA 1
ATOM 771 C C . SER A 1 96 ? -26.426 5.549 58.544 1.00 52.50 96 SER A C 1
ATOM 773 O O . SER A 1 96 ? -26.012 4.420 58.334 1.00 52.50 96 SER A O 1
ATOM 775 N N . LYS A 1 97 ? -26.677 5.877 59.820 1.00 47.66 97 LYS A N 1
ATOM 776 C CA . LYS A 1 97 ? -27.899 6.490 60.366 1.00 47.66 97 LYS A CA 1
ATOM 777 C C . LYS A 1 97 ? -27.658 7.244 61.683 1.00 47.66 97 LYS A C 1
ATOM 779 O O . LYS A 1 97 ? -26.947 6.775 62.563 1.00 47.66 97 LYS A O 1
ATOM 784 N N . GLU A 1 98 ? -28.325 8.391 61.754 1.00 56.41 98 GLU A N 1
ATOM 785 C CA . GLU A 1 98 ? -29.077 8.949 62.883 1.00 56.41 98 GLU A CA 1
ATOM 786 C C . GLU A 1 98 ? -29.336 7.993 64.062 1.00 56.41 98 GLU A C 1
ATOM 788 O O . GLU A 1 98 ? -29.843 6.883 63.886 1.00 56.41 98 GLU A O 1
ATOM 793 N N . SER A 1 99 ? -29.076 8.484 65.273 1.00 56.19 99 SER A N 1
ATOM 794 C CA . SER A 1 99 ? -29.785 8.052 66.475 1.00 56.19 99 SER A CA 1
ATOM 795 C C . SER A 1 99 ? -29.822 9.207 67.474 1.00 56.19 99 SER A C 1
ATOM 797 O O . SER A 1 99 ? -28.883 9.414 68.241 1.00 56.19 99 SER A O 1
ATOM 799 N N . ASP A 1 100 ? -30.920 9.962 67.417 1.00 61.16 100 ASP A N 1
ATOM 800 C CA . ASP A 1 100 ? -31.479 10.700 68.545 1.00 61.16 100 ASP A CA 1
ATOM 801 C C . ASP A 1 100 ? -31.707 9.747 69.731 1.00 61.16 100 ASP A C 1
ATOM 803 O O . ASP A 1 100 ? -32.400 8.736 69.575 1.00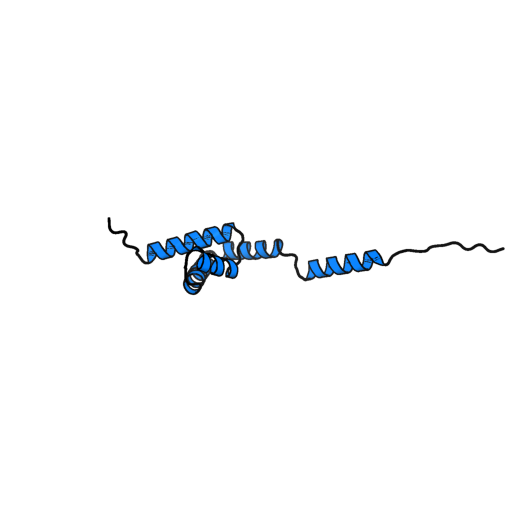 61.16 100 ASP A O 1
ATOM 807 N N . LYS A 1 101 ? -31.150 10.075 70.905 1.00 50.69 101 LYS A N 1
ATOM 808 C CA . LYS A 1 101 ? -31.862 10.215 72.192 1.00 50.69 101 LYS A CA 1
ATOM 809 C C . LYS A 1 101 ? -30.907 10.555 73.335 1.00 50.69 101 LYS A C 1
ATOM 811 O O . LYS A 1 101 ? -29.873 9.867 73.468 1.00 50.69 101 LYS A O 1
#

Solvent-accessible surface area (backbone atoms only — not comparable to full-atom values): 6149 Å² total; per-residue (Å²): 132,82,78,76,82,42,71,65,59,54,50,53,52,53,50,55,53,49,53,52,30,52,76,69,72,47,52,73,67,54,39,30,50,47,37,31,75,76,67,70,40,58,46,70,58,50,53,50,54,50,51,52,50,42,69,78,39,44,71,59,50,52,53,49,54,54,52,58,55,69,78,43,79,48,73,65,57,51,52,52,53,53,51,51,58,57,56,72,73,68,77,77,81,88,73,84,78,91,78,93,132

InterPro domains:
  IPR006476 Conserved hypothetical protein CHP01589, plant [PF09713] (14-65)
  IPR006476 Conserved hypothetical protein CHP01589, plant [PTHR31871] (5-75)
  IPR006476 Conserved hypothetical protein CHP01589, plant [TIGR01589] (11-65)

pLDDT: mean 83.54, std 16.63, range [39.19, 97.5]

Foldseek 3Di:
DDPPPDPVVVLVVLVVLVVVCLVVLHDLVRSLVCCCVPVVDHSVSNVVSVVVCCVVPVVVVVVSVVVSVVVDQDPVNVVVVVVVVVVVVPDPPPDDDDDDD

Secondary structure (DSSP, 8-state):
------HHHHHHHHHHHHHHHHHTT--HHHHHHHHHHHH---HHHHHHHHHHHHHHSHHHHHHHHHHHHHHS--HHHHHHHHHHHHHTTS-----------